Protein AF-A0A7C1MA73-F1 (afdb_monomer_lite)

Foldseek 3Di:
DAADDPQQLLCQQFQAPVPGGGHHPQQDPVSGGVCVVVDPLVVPLVSVLVVPPDDSVVSNVVVVVVSVVSVVVVVVVD

Secondary structure (DSSP, 8-state):
---------HHHHH--TTTSSS--TTB-TTS-BTTGGG--GGG-HHHHHHHH-S-HHHHHHHHHHHHHHHHHHHHHT-

Sequence (78 aa):
MGFDCAKCGACCKLFNPFTGLGRCPQLTADGLCSIYDERPDICRVDEMAKRSGVPIDEYYKMAELSCVALKEAVEVAA

Structure (mmCIF, N/CA/C/O backbone):
data_AF-A0A7C1MA73-F1
#
_entry.id   AF-A0A7C1MA73-F1
#
loop_
_atom_site.group_PDB
_atom_site.id
_atom_site.type_symbol
_atom_site.label_atom_id
_atom_site.label_alt_id
_atom_site.label_comp_id
_atom_site.label_asym_id
_atom_site.label_entity_id
_atom_site.label_seq_id
_atom_site.pdbx_PDB_ins_code
_atom_site.Cartn_x
_atom_site.Cartn_y
_atom_site.Cartn_z
_atom_site.occupancy
_atom_site.B_iso_or_equiv
_atom_site.auth_seq_id
_atom_site.auth_comp_id
_atom_site.auth_asym_id
_atom_site.auth_atom_id
_atom_site.pdbx_PDB_model_num
ATOM 1 N N . MET A 1 1 ? -14.492 -2.998 9.831 1.00 68.88 1 MET A N 1
ATOM 2 C CA . MET A 1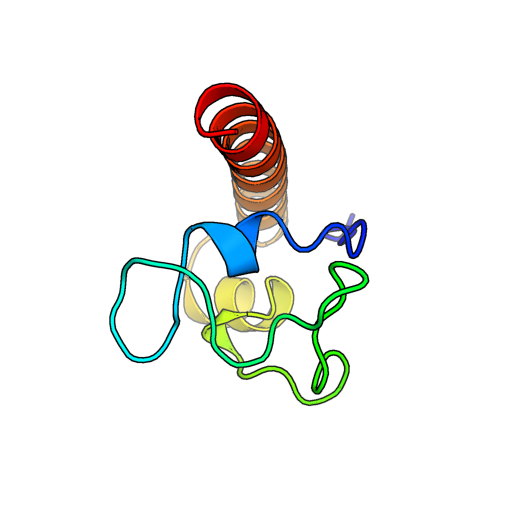 1 ? -14.058 -2.356 8.572 1.00 68.88 1 MET A CA 1
ATOM 3 C C . MET A 1 1 ? -12.558 -2.546 8.492 1.00 68.88 1 MET A C 1
ATOM 5 O O . MET A 1 1 ? -11.948 -2.485 9.549 1.00 68.88 1 MET A O 1
ATOM 9 N N . GLY A 1 2 ? -12.003 -2.879 7.332 1.00 86.38 2 GLY A N 1
ATOM 10 C CA . GLY A 1 2 ? -10.569 -3.116 7.145 1.00 86.38 2 GLY A CA 1
ATOM 11 C C . GLY A 1 2 ? -10.090 -2.367 5.911 1.00 86.38 2 GLY A C 1
ATOM 12 O O . GLY A 1 2 ? -10.910 -2.057 5.051 1.00 86.38 2 GLY A O 1
ATOM 13 N N . PHE A 1 3 ? -8.796 -2.074 5.836 1.00 94.25 3 PHE A N 1
ATOM 14 C CA . PHE A 1 3 ? -8.226 -1.404 4.672 1.00 94.25 3 PHE A CA 1
ATOM 15 C C . PHE A 1 3 ? -8.145 -2.357 3.470 1.00 94.25 3 PHE A C 1
ATOM 17 O O . PHE A 1 3 ? -7.461 -3.381 3.536 1.00 94.25 3 PHE A O 1
ATOM 24 N N . ASP A 1 4 ? -8.791 -1.997 2.358 1.00 92.81 4 ASP A N 1
ATOM 25 C CA . ASP A 1 4 ? -8.768 -2.793 1.127 1.00 92.81 4 ASP A CA 1
ATOM 26 C C . ASP A 1 4 ? -7.708 -2.289 0.134 1.00 92.81 4 ASP A C 1
ATOM 28 O O . ASP A 1 4 ? -7.826 -1.248 -0.523 1.00 92.81 4 ASP A O 1
ATOM 32 N N . CYS A 1 5 ? -6.617 -3.044 0.021 1.00 93.56 5 CYS A N 1
ATOM 33 C CA . CYS A 1 5 ? -5.540 -2.716 -0.896 1.00 93.56 5 CYS A CA 1
ATOM 34 C C . CYS A 1 5 ? -5.899 -3.135 -2.328 1.00 93.56 5 CYS A C 1
ATOM 36 O O . CYS A 1 5 ? -5.758 -4.298 -2.695 1.00 93.56 5 CYS A O 1
ATOM 38 N N . ALA A 1 6 ? -6.184 -2.156 -3.190 1.00 93.38 6 ALA A N 1
ATOM 39 C CA . ALA A 1 6 ? -6.502 -2.362 -4.611 1.00 93.38 6 ALA A CA 1
ATOM 40 C C . ALA A 1 6 ? -5.358 -2.935 -5.487 1.00 93.38 6 ALA A C 1
ATOM 42 O O . ALA A 1 6 ? -5.466 -2.927 -6.709 1.00 93.38 6 ALA A O 1
ATOM 43 N N . LYS A 1 7 ? -4.223 -3.344 -4.899 1.00 94.06 7 LYS A N 1
ATOM 44 C CA . LYS A 1 7 ? -3.030 -3.885 -5.590 1.00 94.06 7 LYS A CA 1
ATOM 45 C C . LYS A 1 7 ? -2.527 -3.051 -6.787 1.00 94.06 7 LYS A C 1
ATOM 47 O O . LYS A 1 7 ? -1.857 -3.570 -7.662 1.00 94.06 7 LYS A O 1
ATOM 52 N N . CYS A 1 8 ? -2.789 -1.744 -6.799 1.00 93.69 8 CYS A N 1
ATOM 53 C CA . CYS A 1 8 ? -2.484 -0.850 -7.927 1.00 93.69 8 CYS A CA 1
ATOM 54 C C . CYS A 1 8 ? -1.016 -0.381 -8.025 1.00 93.69 8 CYS A C 1
ATOM 56 O O . CYS A 1 8 ? -0.663 0.378 -8.928 1.00 93.69 8 CYS A O 1
ATOM 58 N N . GLY A 1 9 ? -0.176 -0.731 -7.047 1.00 94.12 9 GLY A N 1
ATOM 59 C CA . GLY A 1 9 ? 1.238 -0.347 -7.018 1.00 94.12 9 GLY A CA 1
ATOM 60 C C . GLY A 1 9 ? 1.526 1.138 -6.755 1.00 94.12 9 GLY A C 1
ATOM 61 O O . GLY A 1 9 ? 2.695 1.511 -6.742 1.00 94.12 9 GLY A O 1
ATOM 62 N N . ALA A 1 10 ? 0.520 1.990 -6.516 1.00 94.50 10 ALA A N 1
ATOM 63 C CA . ALA A 1 10 ? 0.718 3.437 -6.352 1.00 94.50 10 ALA A CA 1
ATOM 64 C C . ALA A 1 10 ? 1.703 3.792 -5.222 1.00 94.50 10 ALA A C 1
ATOM 66 O O . ALA A 1 10 ? 2.655 4.539 -5.441 1.00 94.50 10 ALA A O 1
ATOM 67 N N . CYS A 1 11 ? 1.553 3.176 -4.043 1.00 93.56 11 CYS A N 1
ATOM 68 C CA . CYS A 1 11 ? 2.506 3.350 -2.945 1.00 93.56 11 CYS A CA 1
ATOM 69 C C . CYS A 1 11 ? 3.924 2.919 -3.345 1.00 93.56 11 CYS A C 1
ATOM 71 O O . CYS A 1 11 ? 4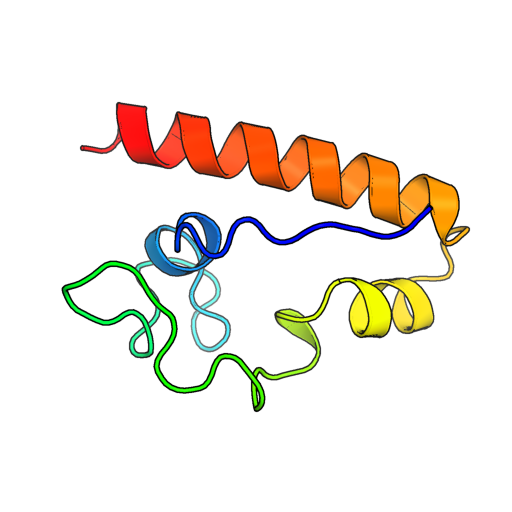.876 3.638 -3.082 1.00 93.56 11 CYS A O 1
ATOM 73 N N . CYS A 1 12 ? 4.075 1.804 -4.061 1.00 94.62 12 CYS A N 1
ATOM 74 C CA . CYS A 1 12 ? 5.371 1.315 -4.522 1.00 94.62 12 CYS A CA 1
ATOM 75 C C . CYS A 1 12 ? 6.002 2.181 -5.624 1.00 94.62 12 CYS A C 1
ATOM 77 O O . CYS A 1 12 ? 7.198 2.058 -5.861 1.00 94.62 12 CYS A O 1
ATOM 79 N N . LYS A 1 13 ? 5.246 3.038 -6.320 1.00 93.38 13 LYS A N 1
ATOM 80 C CA . LYS A 1 13 ? 5.807 3.976 -7.308 1.00 93.38 13 LYS A CA 1
ATOM 81 C C . LYS A 1 13 ? 6.467 5.187 -6.646 1.00 93.38 13 LYS A C 1
ATOM 83 O O . LYS A 1 13 ? 7.442 5.701 -7.185 1.00 93.38 13 LYS A O 1
ATOM 88 N N . LEU A 1 14 ? 5.955 5.612 -5.491 1.00 89.38 14 LEU A N 1
ATOM 89 C CA . LEU A 1 14 ? 6.381 6.838 -4.804 1.00 89.38 14 LEU A CA 1
ATOM 90 C C . LEU A 1 14 ? 7.228 6.578 -3.552 1.00 89.38 14 LEU A C 1
ATOM 92 O O . LEU A 1 14 ? 8.062 7.406 -3.186 1.00 89.38 14 LEU A O 1
ATOM 96 N N . PHE A 1 15 ? 7.022 5.434 -2.902 1.00 87.69 15 PHE A N 1
ATOM 97 C CA . PHE A 1 15 ? 7.660 5.068 -1.648 1.00 87.69 15 PHE A CA 1
ATOM 98 C C . PHE A 1 15 ? 8.492 3.795 -1.791 1.00 87.69 15 PHE A C 1
ATOM 100 O O . PHE A 1 15 ? 8.017 2.744 -2.236 1.00 87.69 15 PHE A O 1
ATOM 107 N N . ASN A 1 16 ? 9.729 3.881 -1.312 1.00 84.56 16 ASN A N 1
ATOM 108 C CA . ASN A 1 16 ? 10.627 2.756 -1.144 1.00 84.56 16 ASN A CA 1
ATOM 109 C C . ASN A 1 16 ? 10.904 2.584 0.360 1.00 84.56 16 ASN A C 1
ATOM 111 O O . ASN A 1 16 ? 11.489 3.485 0.962 1.00 84.56 16 ASN A O 1
ATOM 115 N N . PRO A 1 17 ? 10.547 1.443 0.977 1.00 76.75 17 PRO A N 1
ATOM 116 C CA . PRO A 1 17 ? 10.728 1.236 2.414 1.00 76.75 17 PRO A CA 1
ATOM 117 C C . PRO A 1 17 ? 12.196 1.241 2.869 1.00 76.75 17 PRO A C 1
ATOM 119 O O . PRO A 1 17 ? 12.450 1.420 4.055 1.00 76.75 17 PRO A O 1
ATOM 122 N N . PHE A 1 18 ? 13.158 1.066 1.957 1.00 74.00 18 PHE A N 1
ATOM 123 C CA . PHE A 1 18 ? 14.591 1.059 2.272 1.00 74.00 18 PHE A CA 1
ATOM 124 C C . PHE A 1 18 ? 15.241 2.447 2.190 1.00 74.00 18 PHE A C 1
ATOM 126 O O . PHE A 1 18 ? 16.240 2.689 2.861 1.00 74.00 18 PHE A O 1
ATOM 133 N N . THR A 1 19 ? 14.699 3.353 1.369 1.00 78.38 19 THR A N 1
ATOM 134 C CA . THR A 1 19 ? 15.277 4.692 1.121 1.00 78.38 19 THR A CA 1
ATOM 135 C C . THR A 1 19 ? 14.349 5.842 1.513 1.00 78.38 19 THR A C 1
ATOM 137 O O . THR A 1 19 ? 14.759 6.996 1.471 1.00 78.38 19 THR A O 1
ATOM 140 N N . GLY A 1 20 ? 13.095 5.556 1.870 1.00 70.88 20 GLY A N 1
ATOM 141 C CA . GLY A 1 20 ? 12.070 6.528 2.257 1.00 70.88 20 GLY A CA 1
ATOM 142 C C . GLY A 1 20 ? 11.358 7.218 1.089 1.00 70.88 20 GLY A C 1
ATOM 143 O O . GLY A 1 20 ? 10.204 7.606 1.238 1.00 70.88 20 GLY A O 1
ATOM 144 N N . LEU A 1 21 ? 11.993 7.340 -0.081 1.00 70.88 21 LEU A N 1
ATOM 145 C CA . LEU A 1 21 ? 11.431 7.967 -1.285 1.00 70.88 21 LEU A CA 1
ATOM 146 C C . LEU A 1 21 ? 11.871 7.232 -2.558 1.00 70.88 21 LEU A C 1
ATOM 148 O O . LEU A 1 21 ? 12.945 6.624 -2.597 1.00 70.88 21 LEU A O 1
ATOM 152 N N . GLY A 1 22 ? 11.043 7.329 -3.600 1.00 81.12 22 GLY A N 1
ATOM 153 C CA . GLY A 1 22 ? 11.307 6.787 -4.932 1.00 81.12 22 GLY A CA 1
ATOM 154 C C . GLY A 1 22 ? 10.642 5.435 -5.195 1.00 81.12 22 GLY A C 1
ATOM 155 O O . GLY A 1 22 ? 10.016 4.837 -4.320 1.00 81.12 22 GLY A O 1
ATOM 156 N N . ARG A 1 23 ? 10.783 4.943 -6.431 1.00 90.12 23 ARG A N 1
ATOM 157 C CA . ARG A 1 23 ? 10.184 3.676 -6.869 1.00 90.12 23 ARG A CA 1
ATOM 158 C C . ARG A 1 23 ? 10.765 2.499 -6.080 1.00 90.12 23 ARG A C 1
ATOM 160 O O . ARG A 1 23 ? 11.974 2.279 -6.064 1.00 90.12 23 ARG A O 1
ATOM 167 N N . CYS A 1 24 ? 9.895 1.698 -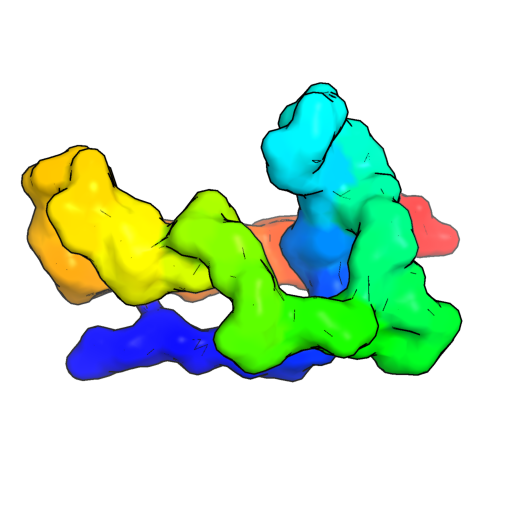5.480 1.00 94.00 24 CYS A N 1
ATOM 168 C CA . CYS A 1 24 ? 10.237 0.448 -4.819 1.00 94.00 24 CYS A CA 1
ATOM 169 C C . CYS A 1 24 ? 10.813 -0.570 -5.828 1.00 94.00 24 CYS A C 1
ATOM 171 O O . CYS A 1 24 ? 10.225 -0.778 -6.896 1.00 94.00 24 CYS A O 1
ATOM 173 N N . PRO A 1 25 ? 11.917 -1.265 -5.496 1.00 91.88 25 PRO A N 1
ATOM 174 C CA . PRO A 1 25 ? 12.525 -2.265 -6.378 1.00 91.88 25 PRO A CA 1
ATOM 175 C C . PRO A 1 25 ? 11.660 -3.520 -6.573 1.00 91.88 25 PRO A C 1
ATOM 177 O O . PRO A 1 25 ? 11.822 -4.214 -7.568 1.00 91.88 25 PRO A O 1
ATOM 180 N N . GLN A 1 26 ? 10.724 -3.795 -5.658 1.00 93.88 26 GLN A N 1
ATOM 181 C CA . GLN A 1 26 ? 9.809 -4.943 -5.743 1.00 93.88 26 GLN A CA 1
ATOM 182 C C . GLN A 1 26 ? 8.572 -4.668 -6.617 1.00 93.88 26 GLN A C 1
ATOM 184 O O . GLN A 1 26 ? 7.711 -5.533 -6.752 1.00 93.88 26 GLN A O 1
ATOM 189 N N . LEU A 1 27 ? 8.435 -3.459 -7.180 1.00 95.06 27 LEU A N 1
ATOM 190 C CA . LEU A 1 27 ? 7.372 -3.163 -8.140 1.00 95.06 27 LEU A CA 1
ATOM 191 C C . LEU A 1 27 ? 7.736 -3.771 -9.498 1.00 95.06 27 LEU A C 1
ATOM 193 O O . LEU A 1 27 ? 8.742 -3.389 -10.107 1.00 95.06 27 LEU A O 1
ATOM 197 N N . THR A 1 28 ? 6.910 -4.685 -9.987 1.00 94.31 28 THR A N 1
ATOM 198 C CA . THR A 1 28 ? 7.069 -5.351 -11.282 1.00 94.31 28 THR A CA 1
ATOM 199 C C . THR A 1 28 ? 6.545 -4.476 -12.428 1.00 94.31 28 THR A C 1
ATOM 201 O O . THR A 1 28 ? 5.978 -3.400 -12.216 1.00 94.31 28 THR A O 1
ATOM 204 N N . ALA A 1 29 ? 6.802 -4.889 -13.673 1.00 91.00 29 ALA A N 1
ATOM 205 C CA . ALA A 1 29 ? 6.426 -4.120 -14.865 1.00 91.00 29 ALA A CA 1
ATOM 206 C C . ALA A 1 29 ? 4.902 -4.043 -15.087 1.00 91.00 29 ALA A C 1
ATOM 208 O O . ALA A 1 29 ? 4.415 -3.069 -15.649 1.00 91.00 29 ALA A O 1
ATOM 209 N N . ASP A 1 30 ? 4.155 -5.031 -14.598 1.00 91.31 30 ASP A N 1
ATOM 210 C CA . ASP A 1 30 ? 2.685 -5.082 -14.585 1.00 91.31 30 ASP A CA 1
ATOM 211 C C . ASP A 1 30 ? 2.056 -4.263 -13.436 1.00 91.31 30 ASP A C 1
ATOM 213 O O . ASP A 1 30 ? 0.837 -4.231 -13.292 1.00 91.31 30 ASP A O 1
ATOM 217 N N . GLY A 1 31 ? 2.868 -3.576 -12.622 1.00 89.75 31 GLY A N 1
ATOM 218 C CA . GLY A 1 31 ? 2.393 -2.715 -11.537 1.00 89.75 31 GLY A CA 1
ATOM 219 C C . GLY A 1 31 ? 2.058 -3.446 -10.234 1.00 89.75 31 GLY A C 1
ATOM 220 O O . GLY A 1 31 ? 1.531 -2.818 -9.314 1.00 89.75 31 GLY A O 1
ATOM 221 N N . LEU A 1 32 ? 2.389 -4.735 -10.124 1.00 92.81 32 LEU A N 1
ATOM 222 C CA . LEU A 1 32 ? 2.197 -5.533 -8.914 1.00 92.81 32 LEU A CA 1
ATOM 223 C C . LEU A 1 32 ? 3.453 -5.556 -8.026 1.00 92.81 32 LEU A C 1
ATOM 225 O O . LEU A 1 32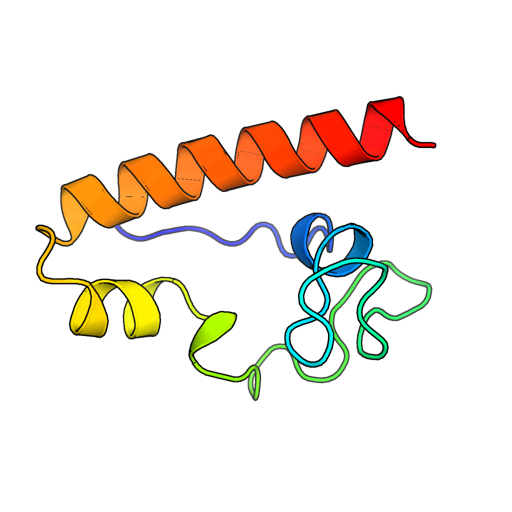 ? 4.546 -5.153 -8.414 1.00 92.81 32 LEU A O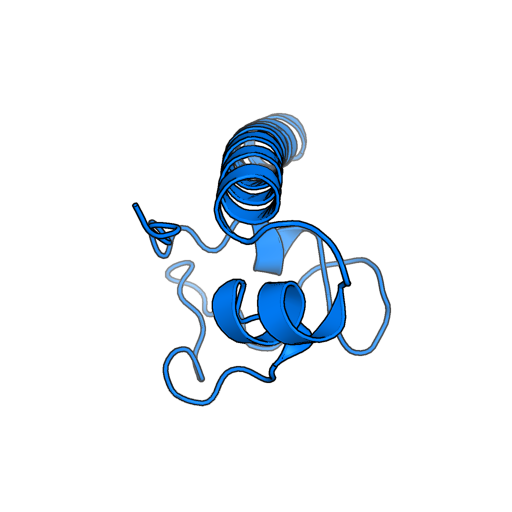 1
ATOM 229 N N . CYS A 1 33 ? 3.298 -5.989 -6.776 1.00 93.62 33 CYS A N 1
ATOM 230 C CA . CYS A 1 33 ? 4.438 -6.227 -5.894 1.00 93.62 33 CYS A CA 1
ATOM 231 C C . CYS A 1 33 ? 4.845 -7.700 -5.994 1.00 93.62 33 CYS A C 1
ATOM 233 O O . CYS A 1 33 ? 4.025 -8.569 -5.701 1.00 93.62 33 CYS A O 1
ATOM 235 N N . SER A 1 34 ? 6.103 -7.978 -6.341 1.00 95.25 34 SER A N 1
ATOM 236 C CA . SER A 1 34 ? 6.649 -9.343 -6.456 1.00 95.25 34 SER A CA 1
ATOM 237 C C . SER A 1 34 ? 6.594 -10.146 -5.155 1.00 95.25 34 SER A C 1
ATOM 239 O O . SER A 1 34 ? 6.575 -11.369 -5.197 1.00 95.25 34 SER A O 1
ATOM 241 N N . ILE A 1 35 ? 6.551 -9.464 -4.009 1.00 94.88 35 ILE A N 1
ATOM 242 C CA . ILE A 1 35 ? 6.513 -10.070 -2.671 1.00 94.88 35 ILE A CA 1
ATOM 243 C C . ILE A 1 35 ? 5.218 -9.723 -1.926 1.00 94.88 35 ILE A C 1
ATOM 245 O O . ILE A 1 35 ? 5.237 -9.542 -0.715 1.00 94.88 35 ILE A O 1
ATOM 249 N N . TYR A 1 36 ? 4.089 -9.548 -2.628 1.00 94.19 36 TYR A N 1
ATOM 250 C CA . TYR A 1 36 ? 2.856 -8.997 -2.043 1.00 94.19 36 TYR A CA 1
ATOM 251 C C . TYR A 1 36 ? 2.416 -9.686 -0.735 1.00 94.19 36 TYR A C 1
ATOM 253 O O . TYR A 1 36 ? 2.075 -9.005 0.236 1.00 94.19 36 TYR A O 1
ATOM 261 N N . ASP A 1 37 ? 2.457 -11.015 -0.681 1.00 94.56 37 ASP A N 1
ATOM 262 C CA . ASP A 1 37 ? 2.029 -11.782 0.499 1.00 94.56 37 ASP A CA 1
ATOM 263 C C . ASP A 1 37 ? 3.093 -11.812 1.612 1.00 94.56 37 ASP A C 1
ATOM 265 O O . ASP A 1 37 ? 2.779 -12.010 2.786 1.00 94.56 37 ASP A O 1
ATOM 269 N N . GLU A 1 38 ? 4.345 -11.514 1.265 1.00 95.69 38 GLU A N 1
ATOM 270 C CA . GLU A 1 38 ? 5.522 -11.487 2.145 1.00 95.69 38 GLU A CA 1
ATOM 271 C C . GLU A 1 38 ? 5.997 -10.056 2.440 1.00 95.69 38 GLU A C 1
ATOM 273 O O . GLU A 1 38 ? 7.068 -9.844 3.007 1.00 95.69 38 GLU A O 1
ATOM 278 N N . ARG A 1 39 ? 5.184 -9.049 2.091 1.00 93.88 39 ARG A N 1
ATOM 279 C CA . ARG A 1 39 ? 5.497 -7.629 2.302 1.00 93.88 39 ARG A CA 1
ATOM 280 C C . ARG A 1 39 ? 5.950 -7.375 3.744 1.00 93.88 39 ARG A C 1
ATOM 282 O O . ARG A 1 39 ? 5.355 -7.952 4.653 1.00 93.88 39 ARG A O 1
ATOM 289 N N . PRO A 1 40 ? 6.923 -6.483 3.984 1.00 93.00 40 PRO A N 1
ATOM 290 C CA . PRO A 1 40 ? 7.296 -6.105 5.343 1.00 93.00 40 PRO A CA 1
ATOM 291 C C . PRO A 1 40 ? 6.139 -5.384 6.048 1.00 93.00 40 PRO A C 1
ATOM 293 O O . PRO A 1 40 ? 5.282 -4.794 5.387 1.00 93.00 40 PRO A O 1
ATOM 296 N N . ASP A 1 41 ? 6.149 -5.375 7.382 1.00 94.62 41 ASP A N 1
ATOM 297 C CA . ASP A 1 41 ? 5.088 -4.774 8.208 1.00 94.62 41 ASP A CA 1
ATOM 298 C C . ASP A 1 41 ? 4.782 -3.324 7.830 1.00 94.62 41 ASP A C 1
ATOM 300 O O . ASP A 1 41 ? 3.622 -2.941 7.773 1.00 94.62 41 ASP A O 1
ATOM 304 N N . ILE A 1 42 ? 5.799 -2.537 7.465 1.00 92.12 42 ILE A N 1
ATOM 305 C CA . ILE A 1 42 ? 5.622 -1.144 7.025 1.00 92.12 42 ILE A CA 1
ATOM 306 C C . ILE A 1 42 ? 4.731 -0.996 5.781 1.00 92.12 42 ILE A C 1
ATOM 308 O O . ILE A 1 42 ? 4.138 0.053 5.554 1.00 92.12 42 ILE A O 1
ATOM 312 N N . CYS A 1 43 ? 4.604 -2.051 4.978 1.00 93.75 43 CYS A N 1
ATOM 313 C CA . CYS A 1 43 ? 3.727 -2.101 3.811 1.00 93.75 43 CYS A CA 1
ATOM 314 C C . CYS A 1 43 ? 2.360 -2.748 4.107 1.00 93.75 43 CYS A C 1
ATOM 316 O O . CYS A 1 43 ? 1.536 -2.860 3.194 1.00 93.75 43 CYS A O 1
ATOM 318 N N . ARG A 1 44 ? 2.119 -3.200 5.345 1.00 94.94 44 ARG A N 1
ATOM 319 C CA . ARG A 1 44 ? 0.875 -3.832 5.803 1.00 94.94 44 ARG A CA 1
ATOM 320 C C . ARG A 1 44 ? 0.146 -2.889 6.757 1.00 94.94 44 ARG A C 1
ATOM 322 O O . ARG A 1 44 ? 0.559 -2.705 7.898 1.00 94.94 44 ARG A O 1
ATOM 329 N N . VAL A 1 45 ? -0.968 -2.322 6.297 1.00 95.88 45 VAL A N 1
ATOM 330 C CA . VAL A 1 45 ? -1.755 -1.347 7.074 1.00 95.88 45 VAL A CA 1
ATOM 331 C C . VAL A 1 45 ? -2.182 -1.910 8.431 1.00 95.88 45 VAL A C 1
ATOM 333 O O . VAL A 1 45 ? -2.056 -1.211 9.429 1.00 95.88 45 VAL A O 1
ATOM 336 N N . ASP A 1 46 ? -2.590 -3.178 8.494 1.00 95.38 46 ASP A N 1
ATOM 337 C CA . ASP A 1 46 ? -2.987 -3.821 9.754 1.00 95.38 46 ASP A CA 1
ATOM 338 C C . ASP A 1 46 ? -1.839 -3.905 10.768 1.00 95.38 46 ASP A C 1
ATOM 340 O O . ASP A 1 46 ? -2.036 -3.644 11.955 1.00 95.38 46 ASP A O 1
ATOM 344 N N . GLU A 1 47 ? -0.625 -4.237 10.318 1.00 96.19 47 GLU A N 1
ATOM 345 C CA . GLU A 1 47 ? 0.540 -4.325 11.206 1.00 96.19 47 GLU A CA 1
ATOM 346 C C . GLU A 1 47 ? 0.988 -2.944 11.684 1.00 96.19 47 GLU A C 1
ATOM 348 O O . GLU A 1 47 ? 1.358 -2.774 12.847 1.00 96.19 47 GLU A O 1
ATOM 353 N N . MET A 1 48 ? 0.898 -1.932 10.820 1.00 95.31 48 MET A N 1
ATOM 354 C CA . MET A 1 48 ? 1.189 -0.554 11.209 1.00 95.31 48 MET A CA 1
ATOM 355 C C . MET A 1 48 ? 0.138 0.020 12.160 1.00 95.31 48 MET A C 1
ATOM 357 O O . MET A 1 48 ? 0.508 0.696 13.120 1.00 95.31 48 MET A O 1
ATOM 361 N N . ALA A 1 49 ? -1.143 -0.301 11.965 1.00 96.38 49 ALA A N 1
ATOM 362 C CA . ALA A 1 49 ? -2.216 0.108 12.864 1.00 96.38 49 ALA A CA 1
ATOM 363 C C . ALA A 1 49 ? -1.955 -0.389 14.294 1.00 96.38 49 ALA A C 1
ATOM 365 O O . ALA A 1 49 ? -1.968 0.412 15.230 1.00 96.38 49 ALA A O 1
ATOM 366 N N . LYS A 1 50 ? -1.592 -1.673 14.459 1.00 95.88 50 LYS A N 1
ATOM 367 C CA . LYS A 1 50 ? -1.231 -2.274 15.763 1.00 95.88 50 LYS A CA 1
ATOM 368 C C . LYS A 1 50 ? -0.089 -1.540 16.474 1.00 95.88 50 LYS A C 1
ATOM 370 O O . LYS A 1 50 ? -0.051 -1.512 17.700 1.00 95.88 50 LYS A O 1
ATOM 375 N N . ARG A 1 51 ? 0.849 -0.966 15.715 1.00 95.75 51 ARG A N 1
ATOM 376 C CA . ARG A 1 51 ? 2.044 -0.274 16.229 1.00 95.75 51 ARG A CA 1
ATOM 377 C C . ARG A 1 51 ? 1.839 1.230 16.433 1.00 95.75 51 ARG A C 1
ATOM 379 O O . ARG A 1 51 ? 2.697 1.876 17.023 1.00 95.75 51 ARG A O 1
ATOM 386 N N . SER A 1 52 ? 0.736 1.791 15.938 1.00 95.12 52 SER A N 1
ATOM 387 C CA . SER A 1 52 ? 0.519 3.243 15.879 1.00 95.12 52 SER A CA 1
ATOM 388 C C . SER A 1 52 ? 0.026 3.870 17.187 1.00 95.12 52 SER A C 1
ATOM 390 O O . SER A 1 52 ? 0.197 5.069 17.384 1.00 95.12 52 SER A O 1
ATOM 392 N N . GLY A 1 53 ? -0.620 3.086 18.058 1.00 95.19 53 GLY A N 1
ATOM 393 C CA . GLY A 1 53 ? -1.345 3.604 19.226 1.00 95.19 53 GLY A CA 1
ATOM 394 C C . GLY A 1 53 ? -2.650 4.344 18.889 1.00 95.19 53 GLY A C 1
ATOM 395 O O . GLY A 1 53 ? -3.333 4.805 19.799 1.00 95.19 53 GLY A O 1
ATOM 396 N N . VAL A 1 54 ? -3.010 4.442 17.605 1.00 96.38 54 VAL A N 1
ATOM 397 C CA . VAL A 1 54 ? -4.256 5.046 17.116 1.00 96.38 54 VAL A CA 1
ATOM 398 C C . VAL A 1 54 ? -5.363 3.981 17.086 1.00 96.38 54 VAL A C 1
ATOM 400 O O . VAL A 1 54 ? -5.072 2.820 16.772 1.00 96.38 54 VAL A O 1
ATOM 403 N N . PRO A 1 55 ? -6.632 4.330 17.376 1.00 97.12 55 PRO A N 1
ATOM 404 C CA . PRO A 1 55 ? -7.761 3.435 17.144 1.00 97.12 55 PRO A CA 1
ATOM 405 C C . PRO A 1 55 ? -7.768 2.879 15.714 1.00 97.12 55 PRO A C 1
ATOM 407 O O . PRO A 1 55 ? -7.547 3.599 14.740 1.00 97.12 55 PRO A O 1
ATOM 410 N N . ILE A 1 56 ? -8.013 1.576 15.578 1.00 95.88 56 ILE A N 1
ATOM 411 C CA . ILE A 1 56 ? -7.831 0.870 14.302 1.00 95.88 56 ILE A CA 1
ATOM 412 C C . ILE A 1 56 ? -8.740 1.403 13.183 1.00 95.88 56 ILE A C 1
ATOM 414 O O . ILE A 1 56 ? -8.331 1.469 12.028 1.00 95.88 56 ILE A O 1
ATOM 418 N N . ASP A 1 57 ? -9.956 1.831 13.516 1.00 95.94 57 ASP A N 1
ATOM 419 C CA . ASP A 1 57 ? -10.912 2.398 12.567 1.00 95.94 57 ASP A CA 1
ATOM 420 C C . ASP A 1 57 ? -10.485 3.786 12.069 1.00 95.94 57 ASP A C 1
ATOM 422 O O . ASP A 1 57 ? -10.662 4.103 10.893 1.00 95.94 57 ASP A O 1
ATOM 426 N N . GLU A 1 58 ? -9.895 4.602 12.940 1.00 96.88 58 GLU A N 1
ATOM 427 C CA . GLU A 1 58 ? -9.290 5.881 12.575 1.00 96.88 58 GLU A CA 1
ATOM 428 C C . GLU A 1 58 ? -8.045 5.668 11.708 1.00 96.88 58 GLU A C 1
ATOM 430 O O . GLU A 1 58 ? -7.879 6.335 10.684 1.00 96.88 58 GLU A O 1
ATOM 435 N N . TYR A 1 59 ? -7.227 4.665 12.038 1.00 97.38 59 TYR A N 1
ATOM 436 C CA . TYR A 1 59 ? -6.073 4.294 11.225 1.00 97.38 59 TYR A CA 1
ATOM 437 C C . TYR A 1 59 ? -6.475 3.855 9.813 1.00 97.38 59 TYR A C 1
ATOM 439 O O . TYR A 1 59 ? -5.867 4.293 8.835 1.00 97.38 59 TYR A O 1
ATOM 447 N N . TYR A 1 60 ? -7.525 3.041 9.679 1.00 97.06 60 TYR A N 1
ATOM 448 C CA . TYR A 1 60 ? -8.029 2.630 8.368 1.00 97.06 60 TYR A CA 1
ATOM 449 C C . TYR A 1 60 ? -8.535 3.805 7.534 1.00 97.06 60 TYR A C 1
ATOM 451 O O . TYR A 1 60 ? -8.157 3.899 6.367 1.00 97.06 60 TYR A O 1
ATOM 459 N N . LYS A 1 61 ? -9.261 4.756 8.135 1.00 97.00 61 LYS A N 1
ATOM 460 C CA . LYS A 1 61 ? -9.682 5.985 7.438 1.00 97.00 61 LYS A CA 1
ATOM 461 C C . LYS A 1 61 ? -8.480 6.776 6.922 1.00 97.00 61 LYS A C 1
ATOM 463 O O . LYS A 1 61 ? -8.474 7.211 5.772 1.00 97.00 61 LYS A O 1
ATOM 468 N N . MET A 1 62 ? -7.440 6.940 7.742 1.00 96.62 62 MET A N 1
ATOM 469 C CA . MET A 1 62 ? -6.206 7.611 7.317 1.00 96.62 62 MET A CA 1
ATOM 470 C C . MET A 1 62 ? -5.497 6.853 6.188 1.00 96.62 62 MET A C 1
ATOM 472 O O . MET A 1 62 ? -5.005 7.475 5.244 1.00 96.62 62 MET A O 1
ATOM 476 N N . ALA A 1 63 ? -5.458 5.521 6.257 1.00 96.25 63 ALA A N 1
ATOM 477 C CA . ALA A 1 63 ? -4.857 4.684 5.225 1.00 96.25 63 ALA A CA 1
ATOM 478 C C . ALA A 1 63 ? -5.627 4.767 3.896 1.00 96.25 63 ALA A C 1
ATOM 480 O O . ALA A 1 63 ? -5.005 4.853 2.838 1.00 96.25 63 ALA A O 1
ATOM 481 N N . GLU A 1 64 ? -6.961 4.803 3.932 1.00 96.56 64 GLU A N 1
ATOM 482 C CA . GLU A 1 64 ? -7.819 5.014 2.760 1.00 96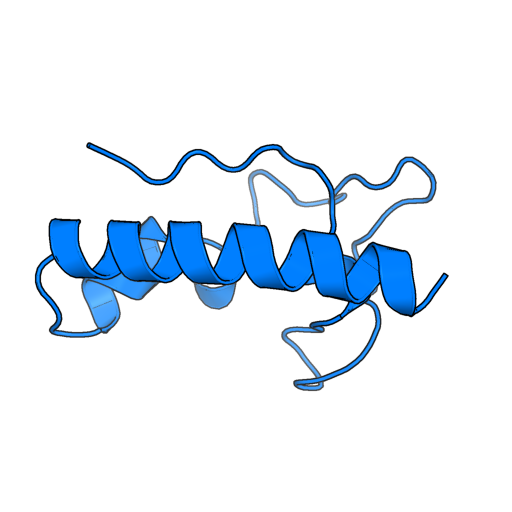.56 64 GLU A CA 1
ATOM 483 C C . GLU A 1 64 ? -7.588 6.379 2.115 1.00 96.56 64 GLU A C 1
ATOM 485 O O . GLU A 1 64 ? -7.328 6.442 0.912 1.00 96.56 64 GLU A O 1
ATOM 490 N N . LEU A 1 65 ? -7.587 7.454 2.907 1.00 96.44 65 LEU A N 1
ATOM 491 C CA . LEU A 1 65 ? -7.285 8.802 2.415 1.00 96.44 65 LEU A CA 1
ATOM 492 C C . LEU A 1 65 ? -5.885 8.870 1.791 1.00 96.44 65 LEU A C 1
ATOM 494 O O . LEU A 1 65 ? -5.715 9.390 0.689 1.00 96.44 65 LEU A O 1
ATOM 498 N N . SER A 1 66 ? -4.892 8.274 2.454 1.00 94.56 66 SER A N 1
ATOM 499 C CA . SER A 1 66 ? -3.521 8.198 1.936 1.00 94.56 66 SER A CA 1
ATOM 500 C C . SER A 1 66 ? -3.448 7.400 0.630 1.00 94.56 66 SER A C 1
ATOM 502 O O . SER A 1 66 ? -2.739 7.784 -0.295 1.00 94.56 66 SER A O 1
ATOM 504 N N . CYS A 1 67 ? -4.197 6.300 0.519 1.00 95.88 67 CYS A N 1
ATOM 505 C CA . CYS A 1 67 ? -4.261 5.474 -0.686 1.00 95.88 67 CYS A CA 1
ATOM 506 C C . CYS A 1 67 ? -4.833 6.247 -1.881 1.00 95.88 67 CYS A C 1
ATOM 508 O O . CYS A 1 67 ? -4.290 6.139 -2.981 1.00 95.88 67 CYS A O 1
ATOM 510 N N . VAL A 1 68 ? -5.892 7.036 -1.670 1.00 95.94 68 VAL A N 1
ATOM 511 C CA . VAL A 1 68 ? -6.467 7.914 -2.703 1.00 95.94 68 VAL A CA 1
ATOM 512 C C . VAL A 1 68 ? -5.441 8.954 -3.147 1.00 95.94 68 VAL A C 1
ATOM 514 O O . VAL A 1 68 ? -5.103 8.998 -4.327 1.00 95.94 68 VAL A O 1
ATOM 517 N N . ALA A 1 69 ? -4.854 9.694 -2.203 1.00 95.12 69 ALA A N 1
ATOM 518 C CA . ALA A 1 69 ? -3.870 10.730 -2.510 1.00 95.12 69 ALA A CA 1
ATOM 519 C C . ALA A 1 69 ? -2.647 10.185 -3.272 1.00 95.12 69 ALA A C 1
ATOM 521 O O . ALA A 1 69 ? -2.156 10.811 -4.209 1.00 95.12 69 ALA A O 1
ATOM 522 N N . LEU A 1 70 ? -2.157 8.992 -2.912 1.00 93.75 70 LEU A N 1
ATOM 523 C CA . LEU A 1 70 ? -1.035 8.357 -3.610 1.00 93.75 70 LEU A CA 1
ATOM 524 C C . LEU A 1 70 ? -1.385 7.945 -5.044 1.00 93.75 70 LEU A C 1
ATOM 526 O O . LEU A 1 70 ? -0.522 8.026 -5.915 1.00 93.75 70 LEU A O 1
ATOM 530 N N . LYS A 1 71 ? -2.617 7.488 -5.305 1.00 94.00 71 LYS A N 1
ATOM 531 C CA . LYS A 1 71 ? -3.064 7.160 -6.669 1.00 94.00 71 LYS A CA 1
ATOM 532 C C . LYS A 1 71 ? -3.089 8.410 -7.546 1.00 94.00 71 LYS A C 1
ATOM 534 O O . LYS A 1 71 ? -2.511 8.384 -8.626 1.00 94.00 71 LYS A O 1
ATOM 539 N N . GLU A 1 72 ? -3.662 9.498 -7.041 1.00 94.94 72 GLU A N 1
ATOM 540 C CA . GLU A 1 72 ? -3.707 10.787 -7.744 1.00 94.94 72 GLU A CA 1
ATOM 541 C C . GLU A 1 72 ? -2.295 11.343 -7.995 1.00 94.94 72 GLU A C 1
ATOM 543 O O . GLU A 1 72 ? -1.969 11.759 -9.105 1.00 94.94 72 GLU A O 1
ATOM 548 N N . ALA A 1 73 ? -1.408 11.281 -6.997 1.00 91.69 73 ALA A N 1
ATOM 549 C CA . ALA A 1 73 ? -0.030 11.755 -7.132 1.00 91.69 73 ALA A CA 1
ATOM 550 C C . ALA A 1 73 ? 0.763 10.997 -8.212 1.00 91.69 73 ALA A C 1
ATOM 552 O O . ALA A 1 73 ? 1.601 11.586 -8.894 1.00 91.69 73 ALA A O 1
ATOM 553 N N . VAL A 1 74 ? 0.500 9.699 -8.387 1.00 90.56 74 VAL A N 1
ATOM 554 C CA . VAL A 1 74 ? 1.113 8.898 -9.455 1.00 90.56 74 VAL A CA 1
ATOM 555 C C . VAL A 1 74 ? 0.629 9.325 -10.839 1.00 90.56 74 VAL A C 1
ATOM 557 O O . VAL A 1 74 ? 1.427 9.296 -11.769 1.00 90.56 74 VAL A O 1
ATOM 560 N N . GLU A 1 75 ? -0.643 9.693 -10.991 1.00 85.25 75 GLU A N 1
ATOM 561 C CA . GLU A 1 75 ? -1.200 10.140 -12.275 1.00 85.25 75 GLU A CA 1
ATOM 562 C C . GLU A 1 75 ? -0.650 11.506 -12.694 1.00 85.25 75 GLU A C 1
ATOM 564 O O . GLU A 1 75 ? -0.385 11.719 -13.870 1.00 85.25 75 GLU A O 1
ATOM 569 N N . VAL A 1 76 ? -0.418 12.409 -11.738 1.00 79.31 76 VAL A N 1
ATOM 570 C CA . VAL A 1 76 ? 0.179 13.730 -12.007 1.00 79.31 76 VAL A CA 1
ATOM 571 C C . VAL A 1 76 ? 1.674 13.638 -12.345 1.00 79.31 76 VAL A C 1
ATOM 573 O O . VAL A 1 76 ? 2.203 14.497 -13.046 1.00 79.31 76 VAL A O 1
ATOM 576 N N . ALA A 1 77 ? 2.372 12.621 -11.833 1.00 67.19 77 ALA A N 1
ATOM 577 C CA . ALA A 1 77 ? 3.804 12.411 -12.059 1.00 67.19 77 ALA A CA 1
ATOM 578 C C . ALA A 1 77 ? 4.135 11.575 -13.315 1.00 67.19 77 ALA A C 1
ATOM 580 O O . ALA A 1 77 ? 5.319 11.340 -13.574 1.00 67.19 77 ALA A O 1
ATOM 581 N N . ALA A 1 78 ? 3.119 11.092 -14.041 1.00 60.00 78 ALA A N 1
ATOM 582 C CA . ALA A 1 78 ? 3.243 10.298 -15.267 1.00 60.00 78 ALA A CA 1
ATOM 583 C C . ALA A 1 78 ? 3.244 11.182 -16.522 1.00 60.00 78 ALA A C 1
ATOM 585 O O . ALA A 1 78 ? 3.977 10.817 -17.470 1.00 60.00 78 ALA A O 1
#

pLDDT: mean 91.21, std 7.83, range [60.0, 97.38]

Radius of gyration: 12.49 Å; chains: 1; bounding box: 29×26×34 Å